Protein AF-A0A937BUR5-F1 (afdb_monomer)

Mean predicted aligned error: 10.17 Å

Foldseek 3Di:
DPPAWDADPVRHTDGGDDDWDWDWFWFDDPQKIKIKTKTFDVQKDWAKKWKFWPNHTFDIFGWDQDPVDNRITMGIGIGGDDPPDQKIKIKMKIWIAGNVPRDIDMDMWIWMFGQDPPGRGTDTDTDDD

Structure (mmCIF, N/CA/C/O backbone):
data_AF-A0A937BUR5-F1
#
_entry.id   AF-A0A937BUR5-F1
#
loop_
_atom_site.group_PDB
_atom_site.id
_atom_site.type_symbol
_atom_site.label_atom_id
_atom_site.label_alt_id
_atom_site.label_comp_id
_atom_site.label_asym_id
_atom_site.label_entity_id
_atom_site.label_seq_id
_atom_site.pdbx_PDB_ins_code
_atom_site.Cartn_x
_atom_site.Cartn_y
_atom_site.Cartn_z
_atom_site.occupancy
_atom_site.B_iso_or_equiv
_atom_site.auth_seq_id
_atom_site.auth_comp_id
_atom_site.auth_asym_id
_atom_site.auth_atom_id
_atom_site.pdbx_PDB_model_num
ATOM 1 N N . MET A 1 1 ? 0.441 25.444 -0.312 1.00 31.41 1 MET A N 1
ATOM 2 C CA . MET A 1 1 ? 0.750 25.483 -1.757 1.00 31.41 1 MET A CA 1
ATOM 3 C C . MET A 1 1 ? 1.513 24.208 -2.094 1.00 31.41 1 MET A C 1
ATOM 5 O O . MET A 1 1 ? 2.612 24.033 -1.587 1.00 31.41 1 MET A O 1
ATOM 9 N N . PHE A 1 2 ? 0.909 23.258 -2.813 1.00 37.41 2 PHE A N 1
ATOM 10 C CA . PHE A 1 2 ? 1.593 22.010 -3.178 1.00 37.41 2 PHE A CA 1
ATOM 11 C C . PHE A 1 2 ? 2.426 22.259 -4.435 1.00 37.41 2 PHE A C 1
ATOM 13 O O . PHE A 1 2 ? 1.922 22.140 -5.548 1.00 37.41 2 PHE A O 1
ATOM 20 N N . ILE A 1 3 ? 3.683 22.659 -4.254 1.00 38.59 3 ILE A N 1
ATOM 21 C CA . ILE A 1 3 ? 4.630 22.813 -5.360 1.00 38.59 3 ILE A CA 1
ATOM 22 C C . ILE A 1 3 ? 4.790 21.437 -6.033 1.00 38.59 3 ILE A C 1
ATOM 24 O O . ILE A 1 3 ? 5.040 20.440 -5.355 1.00 38.59 3 ILE A O 1
ATOM 28 N N . GLY A 1 4 ? 4.581 21.378 -7.352 1.00 57.75 4 GLY A N 1
ATOM 29 C CA . GLY A 1 4 ? 4.866 20.193 -8.166 1.00 57.75 4 GLY A CA 1
ATOM 30 C C . GLY A 1 4 ? 3.719 19.208 -8.410 1.00 57.75 4 GLY A C 1
ATOM 31 O O . GLY A 1 4 ? 4.020 18.096 -8.817 1.00 57.75 4 GLY A O 1
ATOM 32 N N . LYS A 1 5 ? 2.441 19.559 -8.194 1.00 57.41 5 LYS A N 1
ATOM 33 C CA . LYS A 1 5 ? 1.273 18.729 -8.576 1.00 57.41 5 LYS A CA 1
ATOM 34 C C . LYS A 1 5 ? 0.434 19.416 -9.664 1.00 57.41 5 LYS A C 1
ATOM 36 O O . LYS A 1 5 ? 0.228 20.623 -9.578 1.00 57.41 5 LYS A O 1
ATOM 41 N N . GLN A 1 6 ? -0.085 18.661 -10.632 1.00 63.16 6 GLN A N 1
ATOM 42 C CA . GLN A 1 6 ? -1.098 19.109 -11.598 1.00 63.16 6 GLN A CA 1
ATOM 43 C C . GLN A 1 6 ? -2.349 18.241 -11.475 1.00 63.16 6 GLN A C 1
ATOM 45 O O . GLN A 1 6 ? -2.246 17.018 -11.381 1.00 63.16 6 GLN A O 1
ATOM 50 N N . PHE A 1 7 ? -3.515 18.879 -11.488 1.00 65.50 7 PHE A N 1
ATOM 51 C CA . PHE A 1 7 ? -4.826 18.241 -11.413 1.00 65.50 7 PHE A CA 1
ATOM 52 C C . PHE A 1 7 ? -5.633 18.600 -12.663 1.00 65.50 7 PHE A C 1
ATOM 54 O O . PHE A 1 7 ? -5.408 19.667 -13.239 1.00 65.50 7 PHE A O 1
ATOM 61 N N . ASP A 1 8 ? -6.538 17.724 -13.088 1.00 64.19 8 ASP A N 1
ATOM 62 C CA . ASP A 1 8 ? -7.503 18.029 -14.142 1.00 64.19 8 ASP A CA 1
ATOM 63 C C . ASP A 1 8 ? -8.659 18.900 -13.621 1.00 64.19 8 ASP A C 1
ATOM 65 O O . ASP A 1 8 ? -8.739 19.241 -12.436 1.00 64.19 8 ASP A O 1
ATOM 69 N N . SER A 1 9 ? -9.576 19.263 -14.520 1.00 55.28 9 SER A N 1
ATOM 70 C CA . SER A 1 9 ? -10.753 20.081 -14.205 1.00 55.28 9 SER A CA 1
ATOM 71 C C . SER A 1 9 ? -11.754 19.407 -13.258 1.00 55.28 9 SER A C 1
ATOM 73 O O . SER A 1 9 ? -12.620 20.092 -12.717 1.00 55.28 9 SER A O 1
ATOM 75 N N . THR A 1 10 ? -11.642 18.096 -13.033 1.00 58.72 10 THR A N 1
ATOM 76 C CA . THR A 1 10 ? -12.473 17.322 -12.098 1.00 58.72 10 THR A CA 1
ATOM 77 C C . THR A 1 10 ? -11.801 17.129 -10.735 1.00 58.72 10 THR A C 1
ATOM 79 O O . THR A 1 10 ? -12.396 16.569 -9.815 1.00 58.72 10 THR A O 1
ATOM 82 N N . GLY A 1 11 ? -10.573 17.633 -10.576 1.00 51.81 11 GLY A N 1
ATOM 83 C CA . GLY A 1 11 ? -9.780 17.501 -9.359 1.00 51.81 11 GLY A CA 1
ATOM 84 C C . GLY A 1 11 ? -8.984 16.197 -9.276 1.00 51.81 11 GLY A C 1
ATOM 85 O O . GLY A 1 11 ? -8.427 15.899 -8.217 1.00 51.81 11 GLY A O 1
ATOM 86 N N . ILE A 1 12 ? -8.893 15.425 -10.365 1.00 50.72 12 ILE A N 1
ATOM 87 C CA . ILE A 1 12 ? -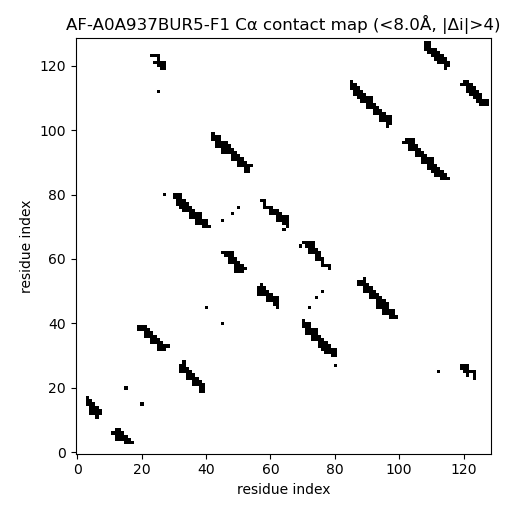8.076 14.210 -10.431 1.00 50.72 12 ILE A CA 1
ATOM 88 C C . ILE A 1 12 ? -6.617 14.606 -10.651 1.00 50.72 12 ILE A C 1
ATOM 90 O O . ILE A 1 12 ? -6.287 15.433 -11.497 1.00 50.72 12 ILE A O 1
ATOM 94 N N . LEU A 1 13 ? -5.712 14.019 -9.870 1.00 51.91 13 LEU A N 1
ATOM 95 C CA . LEU A 1 13 ? -4.278 14.267 -9.987 1.00 51.91 13 LEU A CA 1
ATOM 96 C C . LEU A 1 13 ? -3.748 13.679 -11.305 1.00 51.91 13 LEU A C 1
ATOM 98 O O . LEU A 1 13 ? -3.722 12.464 -11.467 1.00 51.91 13 LEU A O 1
ATOM 102 N N . MET A 1 14 ? -3.267 14.536 -12.206 1.00 47.47 14 MET A N 1
ATOM 103 C CA . MET A 1 14 ? -2.687 14.129 -13.491 1.00 47.47 14 MET A CA 1
ATOM 104 C C . MET A 1 14 ? -1.170 13.942 -13.433 1.00 47.47 14 MET A C 1
ATOM 106 O O . MET A 1 14 ? -0.622 13.103 -14.143 1.00 47.47 14 MET A O 1
ATOM 110 N N . TYR A 1 15 ? -0.466 14.741 -12.625 1.00 44.75 15 TYR A N 1
ATOM 111 C CA . TYR A 1 15 ? 0.998 14.766 -12.645 1.00 44.75 15 TYR A CA 1
ATOM 112 C C . TYR A 1 15 ? 1.586 15.205 -11.302 1.00 44.75 15 TYR A C 1
ATOM 114 O O . TYR A 1 15 ? 1.049 16.102 -10.649 1.00 44.75 15 TYR A O 1
ATOM 122 N N . LYS A 1 16 ? 2.723 14.624 -10.896 1.00 46.16 16 LYS A N 1
ATOM 123 C CA . LYS A 1 16 ? 3.529 15.132 -9.778 1.00 46.16 16 LYS A CA 1
ATOM 124 C C . LYS A 1 16 ? 5.030 15.012 -10.071 1.00 46.16 16 LYS A C 1
ATOM 126 O O . LYS A 1 16 ? 5.500 13.918 -10.364 1.00 46.16 16 LYS A O 1
ATO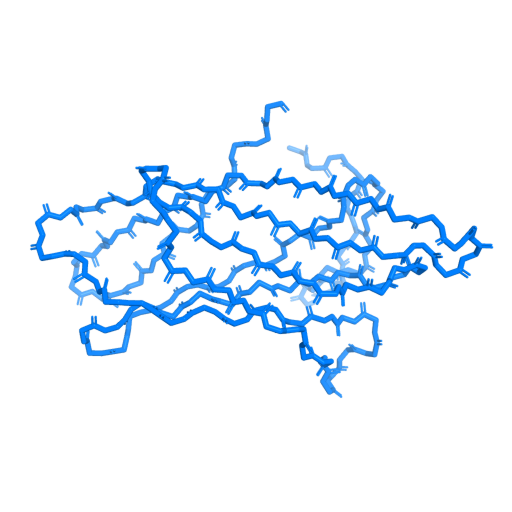M 131 N N . TYR A 1 17 ? 5.779 16.106 -9.919 1.00 39.84 17 TYR A N 1
ATOM 132 C CA . TYR A 1 17 ? 7.245 16.079 -9.838 1.00 39.84 17 TYR A CA 1
ATOM 133 C C . TYR A 1 17 ? 7.674 15.664 -8.416 1.00 39.84 17 TYR A C 1
ATOM 135 O O . TYR A 1 17 ? 7.209 16.245 -7.433 1.00 39.84 17 TYR A O 1
ATOM 143 N N . GLY A 1 18 ? 8.555 14.664 -8.295 1.00 45.12 18 GLY A N 1
ATOM 144 C CA . GLY A 1 18 ? 9.084 14.165 -7.014 1.00 45.12 18 GLY A CA 1
ATOM 145 C C . GLY A 1 18 ? 8.543 12.793 -6.588 1.00 45.12 18 GLY A C 1
ATOM 146 O O . GLY A 1 18 ? 7.973 12.064 -7.397 1.00 45.12 18 GLY A O 1
ATOM 147 N N . GLU A 1 19 ? 8.758 12.430 -5.316 1.00 46.94 19 GLU A N 1
ATOM 148 C CA . GLU A 1 19 ? 8.442 11.104 -4.759 1.00 46.94 19 GLU A CA 1
ATOM 149 C C . GLU A 1 19 ? 7.013 10.630 -5.094 1.00 46.94 19 GLU A C 1
ATOM 151 O O . GLU A 1 19 ? 6.074 11.448 -5.052 1.00 46.94 19 GLU A O 1
ATOM 156 N N . PRO A 1 20 ? 6.844 9.326 -5.414 1.00 51.41 20 PRO A N 1
ATOM 157 C CA . PRO A 1 20 ? 5.602 8.754 -5.933 1.00 51.41 20 PRO A CA 1
ATOM 158 C C . PRO A 1 20 ? 4.401 9.188 -5.090 1.00 51.41 20 PRO A C 1
ATOM 160 O O . PRO A 1 20 ? 4.365 9.012 -3.873 1.00 51.41 20 PRO A O 1
ATOM 163 N N . SER A 1 21 ? 3.426 9.836 -5.732 1.00 53.44 21 SER A N 1
ATOM 164 C CA . SER A 1 21 ? 2.246 10.349 -5.040 1.00 53.44 21 SER A CA 1
ATOM 165 C C . SER A 1 21 ? 1.347 9.191 -4.621 1.00 53.44 21 SER A C 1
ATOM 167 O O . SER A 1 21 ? 0.675 8.595 -5.452 1.00 53.44 21 SER A O 1
ATOM 169 N N . LEU A 1 22 ? 1.329 8.911 -3.321 1.00 64.12 22 LEU A N 1
ATOM 170 C CA . LEU A 1 22 ? 0.447 7.946 -2.677 1.00 64.12 22 LEU A CA 1
ATOM 171 C C . LEU A 1 22 ? -0.935 8.581 -2.486 1.00 64.12 22 LEU A C 1
ATOM 173 O O . LEU A 1 22 ? -1.147 9.288 -1.491 1.00 64.12 22 LEU A O 1
ATOM 177 N N . TYR A 1 23 ? -1.883 8.355 -3.400 1.00 71.94 23 TYR A N 1
ATOM 178 C CA . TYR A 1 23 ? -3.281 8.522 -2.994 1.00 71.94 23 TYR A CA 1
ATOM 179 C C . TYR A 1 23 ? -3.628 7.364 -2.063 1.00 71.94 23 TYR A C 1
ATOM 181 O O . TYR A 1 23 ? -3.246 6.219 -2.296 1.00 71.94 23 TYR A O 1
ATOM 189 N N . ARG A 1 24 ? -4.287 7.667 -0.950 1.00 77.06 24 ARG A N 1
ATOM 190 C CA . ARG A 1 24 ? -4.652 6.674 0.055 1.00 77.06 24 ARG A CA 1
ATOM 191 C C . ARG A 1 24 ? -6.098 6.885 0.425 1.00 77.06 24 ARG A C 1
ATOM 193 O O . ARG A 1 24 ? -6.526 8.019 0.620 1.00 77.06 24 ARG A O 1
ATOM 200 N N . ASN A 1 25 ? -6.814 5.786 0.559 1.00 80.00 25 ASN A N 1
ATOM 201 C CA . ASN A 1 25 ? -8.172 5.774 1.057 1.00 80.00 25 ASN A CA 1
ATOM 202 C C . ASN A 1 25 ? -8.261 4.704 2.143 1.00 80.00 25 ASN A C 1
ATOM 204 O O . ASN A 1 25 ? -7.761 3.595 1.953 1.00 80.00 25 ASN A O 1
ATOM 208 N N . ALA A 1 26 ? -8.860 5.048 3.277 1.00 83.38 26 ALA A N 1
ATOM 209 C CA . ALA A 1 26 ? -9.124 4.106 4.341 1.00 83.38 26 ALA A CA 1
ATOM 210 C C . ALA A 1 26 ? -10.574 4.215 4.805 1.00 83.38 26 ALA A C 1
ATOM 212 O O . ALA A 1 26 ? -11.114 5.310 4.961 1.00 83.38 26 ALA A O 1
ATOM 213 N N . TYR A 1 27 ? -1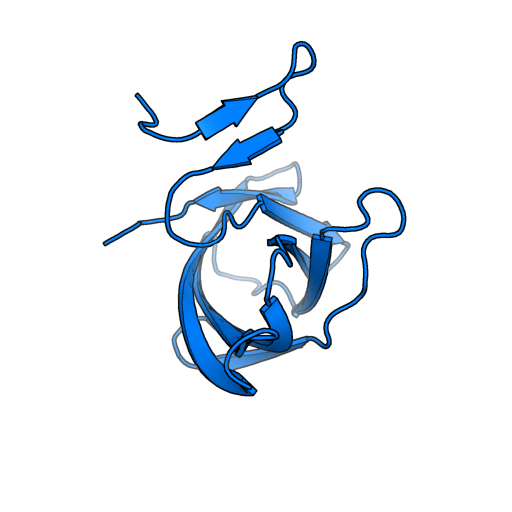1.188 3.066 5.049 1.00 80.62 27 TYR A N 1
ATOM 214 C CA . TYR A 1 27 ? -12.541 2.963 5.576 1.00 80.62 27 TYR A CA 1
ATOM 215 C C . TYR A 1 27 ? -12.646 1.777 6.530 1.00 80.62 27 TYR A C 1
ATOM 217 O O . TYR A 1 27 ? -11.794 0.886 6.535 1.00 80.62 27 TYR A O 1
ATOM 225 N N . VAL A 1 28 ? -13.679 1.792 7.365 1.00 82.50 28 VAL A N 1
ATOM 226 C CA . VAL A 1 28 ? -14.004 0.692 8.273 1.00 82.50 28 VAL A CA 1
ATOM 227 C C . VAL A 1 28 ? -15.133 -0.134 7.663 1.00 82.50 28 VAL A C 1
ATOM 229 O O . VAL A 1 28 ? -16.147 0.424 7.251 1.00 82.50 28 VAL A O 1
ATOM 232 N N . ASP A 1 29 ? -14.944 -1.448 7.621 1.00 82.25 29 ASP A N 1
ATOM 233 C CA . ASP A 1 29 ? -15.935 -2.446 7.226 1.00 82.25 29 ASP A CA 1
ATOM 234 C C . ASP A 1 29 ? -16.077 -3.478 8.357 1.00 82.25 29 ASP A C 1
ATOM 236 O O . ASP A 1 29 ? -15.202 -4.322 8.579 1.00 82.25 29 ASP A O 1
ATOM 240 N N . GLY A 1 30 ? -17.137 -3.331 9.158 1.00 83.50 30 GLY A N 1
ATOM 241 C CA . GLY A 1 30 ? -17.312 -4.062 10.416 1.00 83.50 30 GLY A CA 1
ATOM 242 C C . GLY A 1 30 ? -16.156 -3.825 11.397 1.00 83.50 30 GLY A C 1
ATOM 243 O O . GLY A 1 30 ? -15.823 -2.686 11.728 1.00 83.50 30 GLY A O 1
ATOM 244 N N . ASP A 1 31 ? -15.518 -4.914 11.832 1.00 85.50 31 ASP A N 1
ATOM 245 C CA . ASP A 1 31 ? -14.330 -4.891 12.699 1.00 85.50 31 ASP A CA 1
ATOM 246 C C . ASP A 1 31 ? -13.015 -4.743 11.918 1.00 85.50 31 ASP A C 1
ATOM 248 O O . ASP A 1 31 ? -11.933 -4.831 12.502 1.00 85.50 31 ASP A O 1
ATOM 252 N N . SER A 1 32 ? -13.073 -4.548 10.600 1.00 85.56 32 SER A N 1
ATOM 253 C CA . SER A 1 32 ? -11.892 -4.461 9.743 1.00 85.56 32 SER A CA 1
ATOM 254 C C . SER A 1 32 ? -11.655 -3.034 9.269 1.00 85.56 32 SER A C 1
ATOM 256 O O . SER A 1 32 ? -12.562 -2.323 8.850 1.00 85.56 32 SER A O 1
ATOM 258 N N . VAL A 1 33 ? -10.400 -2.610 9.297 1.00 86.69 33 VAL A N 1
ATOM 259 C CA . VAL A 1 33 ? -9.923 -1.416 8.612 1.00 86.69 33 VAL A CA 1
ATOM 260 C C . VAL A 1 33 ? -9.388 -1.840 7.260 1.00 86.69 33 VAL A C 1
ATOM 262 O O . VAL A 1 33 ? -8.491 -2.682 7.170 1.00 86.69 33 VAL A O 1
ATOM 265 N N . ILE A 1 34 ? -9.927 -1.223 6.219 1.00 88.31 34 ILE A N 1
ATOM 266 C CA . ILE A 1 34 ? -9.461 -1.384 4.855 1.00 88.31 34 ILE A CA 1
ATOM 267 C C . ILE A 1 34 ? -8.654 -0.155 4.475 1.00 88.31 34 ILE A C 1
ATOM 269 O O . ILE A 1 34 ? -9.167 0.959 4.511 1.00 88.31 34 ILE A O 1
ATOM 273 N N . LEU A 1 35 ? -7.402 -0.357 4.080 1.00 87.94 35 LEU A N 1
ATOM 274 C CA . LEU A 1 35 ? -6.505 0.678 3.583 1.00 87.94 35 LEU A CA 1
ATOM 275 C C . LEU A 1 35 ? -6.100 0.345 2.146 1.00 87.94 35 LEU A C 1
ATOM 277 O O . LEU A 1 35 ? -5.423 -0.648 1.885 1.00 87.94 35 LEU A O 1
ATOM 281 N N . LYS A 1 36 ? -6.500 1.213 1.220 1.00 88.19 36 LYS A N 1
ATOM 282 C CA . LYS A 1 36 ? -6.092 1.195 -0.184 1.00 88.19 36 LYS A CA 1
ATOM 283 C C . LYS A 1 36 ? -5.037 2.263 -0.409 1.00 88.19 36 LYS A C 1
ATOM 285 O O . LYS A 1 36 ? -5.242 3.426 -0.058 1.00 88.19 36 LYS A O 1
ATOM 290 N N . VAL A 1 37 ? -3.928 1.877 -1.022 1.00 87.44 37 VAL A N 1
ATOM 291 C CA . VAL A 1 37 ? -2.861 2.789 -1.427 1.00 87.44 37 VAL A CA 1
ATOM 292 C C . VAL A 1 37 ? -2.676 2.680 -2.929 1.00 87.44 37 VAL A C 1
ATOM 294 O O . VAL A 1 37 ? -2.468 1.584 -3.433 1.00 87.44 37 VAL A O 1
ATOM 297 N N . TYR A 1 38 ? -2.730 3.808 -3.621 1.00 85.88 38 TYR A N 1
ATOM 298 C CA . TYR A 1 38 ? -2.549 3.909 -5.062 1.00 85.88 38 TYR A CA 1
ATOM 299 C C . TYR A 1 38 ? -1.145 4.435 -5.342 1.00 85.88 38 TYR A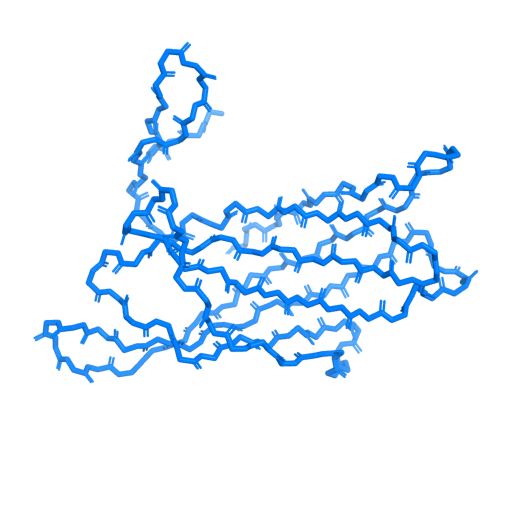 C 1
ATOM 301 O O . TYR A 1 38 ? -0.709 5.429 -4.752 1.00 85.88 38 TYR A O 1
ATOM 309 N N . LEU A 1 39 ? -0.439 3.740 -6.223 1.00 85.56 39 LEU A N 1
ATOM 310 C CA . LEU A 1 39 ? 0.970 3.917 -6.532 1.00 85.56 39 LEU A CA 1
ATOM 311 C C . LEU A 1 39 ? 1.126 4.158 -8.024 1.00 85.56 39 LEU A C 1
ATOM 313 O O . LEU A 1 39 ? 0.706 3.340 -8.834 1.00 85.56 39 LEU A O 1
ATOM 317 N N . PHE A 1 40 ? 1.770 5.258 -8.389 1.00 84.69 40 PHE A N 1
ATOM 318 C CA . PHE A 1 40 ? 2.026 5.563 -9.790 1.00 84.69 40 PHE A CA 1
ATOM 319 C C . PHE A 1 40 ? 3.214 4.751 -10.321 1.00 84.69 40 PHE A C 1
ATOM 321 O O . PHE A 1 40 ? 4.318 4.835 -9.779 1.00 84.69 40 PHE A O 1
ATOM 328 N N . THR A 1 41 ? 3.010 4.002 -11.400 1.00 83.31 41 THR A N 1
ATOM 329 C CA . THR A 1 41 ? 3.941 2.975 -11.900 1.00 83.31 41 THR A CA 1
ATOM 330 C C . THR A 1 41 ? 4.909 3.466 -12.972 1.00 83.31 41 THR A C 1
ATOM 332 O O . THR A 1 41 ? 5.642 2.663 -13.544 1.00 83.31 41 THR A O 1
ATOM 335 N N . LEU A 1 42 ? 4.974 4.770 -13.267 1.00 82.00 42 LEU A N 1
ATOM 336 C CA . LEU A 1 42 ? 5.876 5.275 -14.310 1.00 82.00 42 LEU A CA 1
ATOM 337 C C . LEU A 1 42 ? 7.334 4.855 -14.034 1.00 82.00 42 LEU A C 1
ATOM 339 O O . LEU A 1 42 ? 7.957 5.318 -13.070 1.00 82.00 42 LEU A O 1
ATOM 343 N N . ASN A 1 43 ? 7.845 3.967 -14.894 1.00 82.75 43 ASN A N 1
ATOM 344 C CA . ASN A 1 43 ? 9.142 3.283 -14.811 1.00 82.75 43 ASN A CA 1
ATOM 345 C C . ASN A 1 43 ? 9.383 2.482 -13.520 1.00 82.75 43 ASN A C 1
ATOM 347 O O . ASN A 1 43 ? 10.530 2.181 -13.194 1.00 82.75 43 ASN A O 1
ATOM 351 N N . LYS A 1 44 ? 8.329 2.121 -12.783 1.00 87.00 44 LYS A N 1
ATOM 352 C CA . LYS A 1 44 ? 8.410 1.361 -11.533 1.00 87.00 44 LYS A CA 1
ATOM 353 C C . LYS A 1 44 ? 7.472 0.163 -11.574 1.00 87.00 44 LYS A C 1
ATOM 355 O O . LYS A 1 44 ? 6.286 0.315 -11.845 1.00 87.00 44 LYS A O 1
ATOM 360 N N . LYS A 1 45 ? 7.998 -1.007 -11.231 1.00 89.88 45 LYS A N 1
ATOM 361 C CA . LYS A 1 45 ? 7.214 -2.202 -10.918 1.00 89.88 45 LYS A CA 1
ATOM 362 C C . LYS A 1 45 ? 7.213 -2.398 -9.416 1.00 89.88 45 LYS A C 1
ATOM 364 O O . LYS A 1 45 ? 8.265 -2.727 -8.863 1.00 89.88 45 LYS A O 1
ATOM 369 N N . TYR A 1 46 ? 6.087 -2.195 -8.747 1.00 90.62 46 TYR A N 1
ATOM 370 C CA . TYR A 1 46 ? 6.036 -2.457 -7.318 1.00 90.62 46 TYR A CA 1
ATOM 371 C C . TYR A 1 46 ? 5.915 -3.964 -7.095 1.00 90.62 46 TYR A C 1
ATOM 373 O O . TYR A 1 46 ? 5.158 -4.663 -7.766 1.00 90.62 46 TYR A O 1
ATOM 381 N N . THR A 1 47 ? 6.703 -4.494 -6.168 1.00 90.19 47 THR A N 1
ATOM 382 C CA . THR A 1 47 ? 6.754 -5.941 -5.908 1.00 90.19 47 THR A CA 1
ATOM 383 C C . THR A 1 47 ? 6.111 -6.294 -4.580 1.00 90.19 47 THR A C 1
ATOM 385 O O . THR A 1 47 ? 5.585 -7.394 -4.421 1.00 90.19 47 THR A O 1
ATOM 388 N N . LYS A 1 48 ? 6.141 -5.367 -3.617 1.00 91.50 48 LYS A N 1
ATOM 389 C CA . LYS A 1 48 ? 5.705 -5.627 -2.250 1.00 91.50 48 LYS A CA 1
ATOM 390 C C . LYS A 1 48 ? 5.369 -4.341 -1.517 1.00 91.50 48 LYS A C 1
ATOM 392 O O . LYS A 1 48 ? 6.073 -3.341 -1.647 1.00 91.50 48 LYS A O 1
ATOM 397 N N . ALA A 1 49 ? 4.329 -4.395 -0.689 1.00 92.81 49 ALA A N 1
ATOM 398 C CA . ALA A 1 49 ? 4.060 -3.356 0.292 1.00 92.81 49 ALA A CA 1
ATOM 399 C C . ALA A 1 49 ? 3.827 -3.950 1.677 1.00 92.81 49 ALA A C 1
ATOM 401 O O . ALA A 1 49 ? 3.224 -5.013 1.826 1.00 92.81 49 ALA A O 1
ATOM 402 N N . LEU A 1 50 ? 4.310 -3.251 2.699 1.00 93.50 50 LEU A N 1
ATOM 403 C CA . LEU A 1 50 ? 4.279 -3.682 4.091 1.00 93.50 50 LEU A CA 1
ATOM 404 C C . LEU A 1 50 ? 3.682 -2.582 4.957 1.00 93.50 50 LEU A C 1
ATOM 406 O O . LEU A 1 50 ? 4.225 -1.483 5.004 1.00 93.50 50 LEU A O 1
ATOM 410 N N . LEU A 1 51 ? 2.617 -2.898 5.689 1.00 91.56 51 LEU A N 1
ATOM 411 C CA . LEU A 1 51 ? 2.015 -2.005 6.671 1.00 91.56 51 LEU A CA 1
ATOM 412 C C . LEU A 1 51 ? 2.515 -2.369 8.068 1.00 91.56 51 LEU A C 1
ATOM 414 O O . LEU A 1 51 ? 2.295 -3.485 8.549 1.00 91.56 51 LEU A O 1
ATOM 418 N N . ARG A 1 52 ? 3.153 -1.410 8.739 1.00 91.12 52 ARG A N 1
ATOM 419 C CA . ARG A 1 52 ? 3.541 -1.514 10.146 1.00 91.12 52 ARG A CA 1
ATOM 420 C C . ARG A 1 52 ? 2.837 -0.446 10.966 1.00 91.12 52 ARG A C 1
ATOM 422 O O . ARG A 1 52 ? 2.918 0.723 10.620 1.00 91.12 52 ARG A O 1
ATOM 429 N N . ILE A 1 53 ? 2.203 -0.829 12.065 1.00 86.69 53 ILE A N 1
ATOM 430 C CA . ILE A 1 53 ? 1.580 0.090 13.032 1.00 86.69 53 ILE A CA 1
ATOM 431 C C . ILE A 1 53 ? 2.242 -0.187 14.378 1.00 86.69 53 ILE A C 1
ATOM 433 O O . ILE A 1 53 ? 2.424 -1.354 14.734 1.00 86.69 53 ILE A O 1
ATOM 437 N N . ASN A 1 54 ? 2.675 0.858 15.089 1.00 81.06 54 ASN A N 1
ATOM 438 C CA . ASN A 1 54 ? 3.421 0.722 16.350 1.00 81.06 54 ASN A CA 1
ATOM 439 C C . ASN A 1 54 ? 4.594 -0.287 16.246 1.00 81.06 54 ASN A C 1
ATOM 441 O O . ASN A 1 54 ? 4.780 -1.146 17.103 1.00 81.06 54 ASN A O 1
ATOM 445 N N . ASN A 1 55 ? 5.351 -0.233 15.139 1.00 79.94 55 ASN A N 1
ATOM 446 C CA . ASN A 1 55 ? 6.446 -1.152 14.771 1.00 79.94 55 ASN A CA 1
ATOM 447 C C . ASN A 1 55 ? 6.093 -2.644 14.597 1.00 79.94 55 ASN A C 1
ATOM 449 O O . ASN A 1 55 ? 6.970 -3.430 14.237 1.00 79.94 55 ASN A O 1
ATOM 453 N N . LYS A 1 56 ? 4.833 -3.052 14.754 1.00 86.94 56 LYS A N 1
ATOM 454 C CA . LYS A 1 56 ? 4.384 -4.421 14.470 1.00 86.94 56 LYS A CA 1
ATOM 455 C C . LYS A 1 56 ? 3.928 -4.535 13.017 1.00 86.94 56 LYS A C 1
ATOM 457 O O . LYS A 1 56 ? 3.334 -3.601 12.488 1.00 86.94 56 LYS A O 1
ATOM 462 N N . LEU A 1 57 ? 4.202 -5.661 12.357 1.00 89.31 57 LEU A N 1
ATOM 463 C CA . LEU A 1 57 ? 3.685 -5.937 11.013 1.00 89.31 57 LEU A CA 1
ATOM 464 C C . LEU A 1 57 ? 2.187 -6.263 11.097 1.00 89.31 57 LEU A C 1
ATOM 466 O O . LEU A 1 57 ? 1.805 -7.205 11.787 1.00 89.31 57 LEU A O 1
ATOM 470 N N . TYR A 1 58 ? 1.363 -5.483 10.398 1.00 87.12 58 TYR A N 1
ATOM 471 C CA . TYR A 1 58 ? -0.093 -5.663 10.335 1.00 87.12 58 TYR A CA 1
ATOM 472 C C . TYR A 1 58 ? -0.549 -6.302 9.027 1.00 87.12 58 TYR A C 1
ATOM 474 O O . TYR A 1 58 ? -1.595 -6.940 8.993 1.00 87.12 58 TYR A O 1
ATOM 482 N N . GLY A 1 59 ? 0.233 -6.165 7.957 1.00 86.38 59 GLY A N 1
ATOM 483 C CA . GLY A 1 59 ? -0.083 -6.817 6.697 1.00 86.38 59 GLY A CA 1
ATOM 484 C C . GLY A 1 59 ? 1.003 -6.649 5.649 1.00 86.38 59 GLY A C 1
ATOM 485 O O . GLY A 1 59 ? 1.792 -5.700 5.679 1.00 86.38 59 GLY A O 1
ATOM 486 N N . SER A 1 60 ? 1.007 -7.581 4.705 1.00 90.19 60 SER A N 1
ATOM 487 C CA . SER A 1 60 ? 1.711 -7.469 3.434 1.00 90.19 60 SER A CA 1
ATOM 488 C C . SER A 1 60 ? 0.689 -7.487 2.309 1.00 90.19 60 SER A C 1
ATOM 490 O O . SER A 1 60 ? -0.218 -8.317 2.329 1.00 90.19 60 SER A O 1
ATOM 492 N N . ALA A 1 61 ? 0.854 -6.604 1.335 1.00 87.38 61 ALA A N 1
ATOM 493 C CA . ALA A 1 61 ? -0.001 -6.540 0.164 1.00 87.38 61 ALA A CA 1
ATOM 494 C C . ALA A 1 61 ? 0.811 -6.855 -1.091 1.00 87.38 61 ALA A C 1
ATOM 496 O O . ALA A 1 61 ? 1.922 -6.340 -1.267 1.00 87.38 61 ALA A O 1
ATOM 497 N N . ASN A 1 62 ? 0.220 -7.672 -1.962 1.00 85.94 62 ASN A N 1
ATOM 498 C CA . ASN A 1 62 ? 0.638 -7.762 -3.355 1.00 85.94 62 ASN A CA 1
ATOM 499 C C . ASN A 1 62 ? 0.083 -6.558 -4.119 1.00 85.94 62 ASN A C 1
ATOM 501 O O . ASN A 1 62 ? -0.940 -5.985 -3.733 1.00 85.94 62 ASN A O 1
ATOM 505 N N . MET A 1 63 ? 0.774 -6.181 -5.189 1.00 88.50 63 MET A N 1
ATOM 506 C CA . MET A 1 63 ? 0.356 -5.081 -6.049 1.00 88.50 63 MET A CA 1
ATOM 507 C C . MET A 1 63 ? -0.680 -5.576 -7.044 1.00 88.50 63 MET A C 1
ATOM 509 O O . MET A 1 63 ? -0.502 -6.624 -7.664 1.00 88.50 63 MET A O 1
ATOM 513 N N . ILE A 1 64 ? -1.765 -4.824 -7.181 1.00 88.81 64 ILE A N 1
ATOM 514 C CA . ILE A 1 64 ? -2.842 -5.099 -8.129 1.00 88.81 64 ILE A CA 1
ATOM 515 C C . ILE A 1 64 ? -2.869 -3.947 -9.122 1.00 88.81 64 ILE A C 1
ATOM 517 O O . ILE A 1 64 ? -2.970 -2.798 -8.706 1.00 88.81 64 ILE A O 1
ATOM 521 N N . SER A 1 65 ? -2.790 -4.218 -10.421 1.00 85.31 65 SER A N 1
ATOM 522 C CA . SER A 1 65 ? -2.932 -3.160 -11.424 1.00 85.31 65 SER A CA 1
ATOM 523 C C . SER A 1 65 ? -4.324 -2.531 -11.343 1.00 85.31 65 SER A C 1
ATOM 525 O O . SER A 1 65 ? -5.331 -3.237 -11.266 1.00 85.31 65 SER A O 1
ATOM 527 N N . ASP A 1 66 ? -4.383 -1.202 -11.361 1.00 78.44 66 ASP A N 1
ATOM 528 C CA . ASP A 1 66 ? -5.644 -0.486 -11.495 1.00 78.44 66 ASP A CA 1
ATOM 529 C C . ASP A 1 66 ? -6.161 -0.666 -12.931 1.00 78.44 66 ASP A C 1
ATOM 531 O O . ASP A 1 66 ? -5.436 -0.474 -13.908 1.00 78.44 66 ASP A O 1
ATOM 535 N N . THR A 1 67 ? -7.420 -1.080 -13.065 1.00 73.75 67 THR A N 1
ATOM 536 C CA . THR A 1 67 ? -8.049 -1.323 -14.373 1.00 73.75 67 THR A CA 1
ATOM 537 C C . THR A 1 67 ? -8.544 -0.038 -15.033 1.00 73.75 67 THR A C 1
ATOM 539 O O . THR A 1 67 ? -8.765 -0.024 -16.242 1.00 73.75 67 THR A O 1
ATOM 542 N N . LEU A 1 68 ? -8.700 1.040 -14.262 1.00 72.81 68 LEU A N 1
ATOM 543 C CA . LEU A 1 68 ? -9.134 2.350 -14.742 1.00 72.81 68 LEU A CA 1
ATOM 544 C C . LEU A 1 68 ? -7.944 3.217 -15.159 1.00 72.81 68 LEU A C 1
ATOM 546 O O . LEU A 1 68 ? -8.039 3.972 -16.125 1.00 72.81 68 LEU A O 1
ATOM 550 N N . PHE A 1 69 ? -6.815 3.086 -14.459 1.00 69.88 69 PHE A N 1
ATOM 551 C CA . PHE A 1 69 ? -5.606 3.870 -14.705 1.00 69.88 69 PHE A CA 1
ATOM 552 C C . PHE A 1 69 ? -4.403 2.952 -14.952 1.00 69.88 69 PHE A C 1
ATOM 554 O O . PHE A 1 69 ? -3.796 2.435 -14.019 1.00 69.88 69 PHE A O 1
ATOM 561 N N . SER A 1 70 ? -4.006 2.797 -16.219 1.00 74.19 70 SER A N 1
ATOM 562 C CA . SER A 1 70 ? -2.929 1.882 -16.650 1.00 74.19 70 SER A CA 1
ATOM 563 C C . SER A 1 70 ? -1.552 2.153 -16.027 1.00 74.19 70 SER A C 1
ATOM 565 O O . SER A 1 70 ? -0.675 1.292 -16.042 1.00 74.19 70 SER A O 1
ATOM 567 N N . ASN A 1 71 ? -1.352 3.345 -15.472 1.00 81.25 71 ASN A N 1
ATOM 568 C CA . ASN A 1 71 ? -0.137 3.788 -14.795 1.00 81.25 71 ASN A CA 1
ATOM 569 C C . ASN A 1 71 ? -0.255 3.735 -13.263 1.00 81.25 71 ASN A C 1
ATOM 571 O O . ASN A 1 71 ? 0.478 4.443 -12.569 1.00 81.25 71 ASN A O 1
ATOM 575 N N . THR A 1 72 ? -1.183 2.934 -12.734 1.00 84.38 72 THR A N 1
ATOM 576 C CA . THR A 1 72 ? -1.431 2.823 -11.296 1.00 84.38 72 THR A CA 1
ATOM 577 C C . THR A 1 72 ? -1.462 1.366 -10.835 1.00 84.38 72 THR A C 1
ATOM 579 O O . THR A 1 72 ? -2.072 0.498 -11.453 1.00 84.38 72 THR A O 1
ATOM 582 N N . GLU A 1 73 ? -0.804 1.105 -9.711 1.00 89.38 73 GLU A N 1
ATOM 583 C CA . GLU A 1 73 ? -0.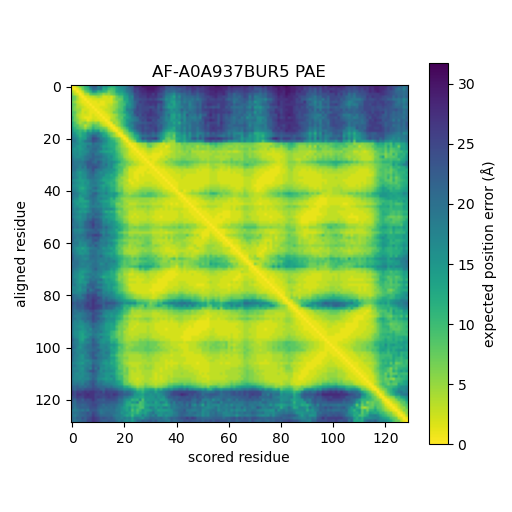893 -0.131 -8.939 1.00 89.38 73 GLU A CA 1
ATOM 584 C C . GLU A 1 73 ? -1.500 0.167 -7.568 1.00 89.38 73 GLU A C 1
ATOM 586 O O . GLU A 1 73 ? -1.341 1.250 -7.005 1.00 89.38 73 GLU A O 1
ATOM 591 N N . ILE A 1 74 ? -2.214 -0.806 -7.023 1.00 89.06 74 ILE A N 1
ATOM 592 C CA . ILE A 1 74 ? -2.956 -0.699 -5.778 1.00 89.06 74 ILE A CA 1
ATOM 593 C C . ILE A 1 74 ? -2.379 -1.704 -4.788 1.00 89.06 74 ILE A C 1
ATOM 595 O O . ILE A 1 74 ? -2.309 -2.901 -5.065 1.00 89.06 74 ILE A O 1
ATOM 599 N N . ALA A 1 75 ? -2.023 -1.217 -3.603 1.00 90.81 75 ALA A N 1
ATOM 600 C CA . ALA A 1 75 ? -1.764 -2.042 -2.434 1.00 90.81 75 ALA A CA 1
ATOM 601 C C . ALA A 1 75 ? -3.005 -2.043 -1.535 1.00 90.81 75 ALA A C 1
ATOM 603 O O . ALA A 1 75 ? -3.487 -0.983 -1.120 1.00 90.81 75 ALA A O 1
ATOM 604 N N . TYR A 1 76 ? -3.515 -3.233 -1.227 1.00 90.19 76 TYR A N 1
ATOM 605 C CA . TYR A 1 76 ? -4.686 -3.425 -0.377 1.00 90.19 76 TYR A CA 1
ATOM 606 C C . TYR A 1 76 ? -4.291 -4.059 0.958 1.00 90.19 76 TYR A C 1
ATOM 608 O O . TYR A 1 76 ? -3.751 -5.164 0.988 1.00 90.19 76 TYR A O 1
ATOM 616 N N . PHE A 1 77 ? -4.599 -3.383 2.064 1.00 91.06 77 PHE A N 1
ATOM 617 C CA . PHE A 1 77 ? -4.404 -3.897 3.416 1.00 91.06 77 PHE A CA 1
ATOM 618 C C . PHE A 1 77 ? -5.748 -4.009 4.131 1.00 91.06 77 PHE A C 1
ATOM 620 O O . PHE A 1 77 ? -6.487 -3.030 4.209 1.00 91.06 77 PHE A O 1
ATOM 627 N N . ALA A 1 78 ? -6.029 -5.180 4.699 1.00 89.62 78 ALA A N 1
ATOM 628 C CA . ALA A 1 78 ? -7.155 -5.408 5.597 1.00 89.62 78 ALA A CA 1
ATOM 629 C C . ALA A 1 78 ? -6.621 -5.895 6.945 1.00 89.62 78 ALA A C 1
ATOM 631 O O . ALA A 1 78 ? -5.857 -6.859 6.999 1.00 89.62 78 ALA A O 1
ATOM 632 N N . PHE A 1 79 ? -6.993 -5.224 8.031 1.00 87.88 79 PHE A N 1
ATOM 633 C CA . PHE A 1 79 ? -6.579 -5.604 9.382 1.00 87.88 79 PHE A CA 1
ATOM 634 C C . PHE A 1 79 ? -7.659 -5.248 10.402 1.00 87.88 79 PHE A C 1
ATOM 636 O O . PHE A 1 79 ? -8.449 -4.338 10.176 1.00 87.88 79 PHE A O 1
ATOM 643 N N . LYS A 1 80 ? -7.706 -5.952 11.537 1.00 85.94 80 LYS A N 1
ATOM 644 C CA . LYS A 1 80 ? -8.712 -5.676 12.572 1.00 85.94 80 LYS A CA 1
ATOM 645 C C . LYS A 1 80 ? -8.525 -4.287 13.182 1.00 85.94 80 LYS A C 1
ATOM 647 O O . LYS A 1 80 ? -7.407 -3.916 13.546 1.00 85.94 80 LYS A O 1
ATOM 652 N N . LYS A 1 81 ? -9.626 -3.551 13.339 1.00 81.50 81 LYS A N 1
ATOM 653 C CA . LYS A 1 81 ? -9.680 -2.293 14.080 1.00 81.50 81 LYS A CA 1
ATOM 654 C C . LYS A 1 81 ? -9.350 -2.573 15.555 1.00 81.50 81 LYS A C 1
ATOM 656 O O . LYS A 1 81 ? -9.997 -3.417 16.170 1.00 81.50 81 LYS A O 1
ATOM 661 N N . PRO A 1 82 ? -8.366 -1.886 16.150 1.00 76.00 82 PRO A N 1
ATOM 662 C CA . PRO A 1 82 ? -8.123 -1.982 17.582 1.00 76.00 82 PRO A CA 1
ATOM 663 C C . PRO A 1 82 ? -9.250 -1.295 18.365 1.00 76.00 82 PRO A C 1
ATOM 665 O O . PRO A 1 82 ? -9.621 -0.158 18.082 1.00 76.00 82 PRO A O 1
ATOM 668 N N . ASN A 1 83 ? -9.784 -1.992 19.370 1.00 69.12 83 ASN A N 1
ATOM 669 C CA . ASN A 1 83 ? -10.991 -1.587 20.102 1.00 69.12 83 ASN A CA 1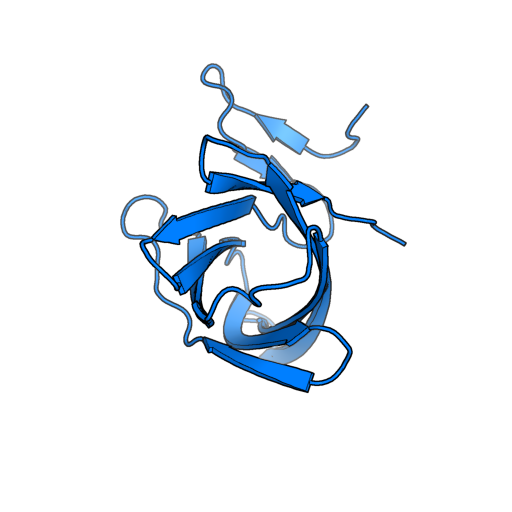
ATOM 670 C C . ASN A 1 83 ? -10.822 -0.341 20.993 1.00 69.12 83 ASN A C 1
ATOM 672 O O . ASN A 1 83 ? -11.816 0.174 21.493 1.00 69.12 83 ASN A O 1
ATOM 676 N N . GLN A 1 84 ? -9.591 0.128 21.222 1.00 67.50 84 GLN A N 1
ATOM 677 C CA . GLN A 1 84 ? -9.281 1.151 22.233 1.00 67.50 84 GLN A CA 1
ATOM 678 C C . GLN A 1 84 ? -8.528 2.373 21.693 1.00 67.50 84 GLN A C 1
ATOM 680 O O . GLN A 1 84 ? -8.328 3.333 22.432 1.00 67.50 84 GLN A O 1
ATOM 685 N N . GLU A 1 85 ? -8.110 2.370 20.425 1.00 69.38 85 GLU A N 1
ATOM 686 C CA . GLU A 1 85 ? -7.297 3.456 19.871 1.00 69.38 85 GLU A CA 1
ATOM 687 C C . GLU A 1 85 ? -8.126 4.339 18.930 1.00 69.38 85 GLU A C 1
ATOM 689 O O . GLU A 1 85 ? -8.615 3.892 17.894 1.00 69.38 85 GLU A O 1
ATOM 694 N N . GLU A 1 86 ? -8.255 5.628 19.263 1.00 74.12 86 GLU A N 1
ATOM 695 C CA . GLU A 1 86 ? -8.876 6.635 18.385 1.00 74.12 86 GLU A CA 1
ATOM 696 C C . GLU A 1 86 ? -7.998 6.988 17.176 1.00 74.12 86 GLU A C 1
ATOM 698 O O . GLU A 1 86 ? -8.464 7.576 16.193 1.00 74.12 86 GLU A O 1
ATOM 703 N N . LYS A 1 87 ? -6.704 6.663 17.255 1.00 78.06 87 LYS A N 1
ATOM 704 C CA . LYS A 1 87 ? -5.702 6.969 16.238 1.00 78.06 87 LYS A CA 1
ATOM 705 C C . LYS A 1 87 ? -4.708 5.827 16.116 1.00 78.06 87 LYS A C 1
ATOM 707 O O . LYS A 1 87 ? -4.233 5.344 17.132 1.00 78.06 87 LYS A O 1
ATOM 712 N N . LEU A 1 88 ? -4.345 5.475 14.886 1.00 79.25 88 LEU A N 1
ATOM 713 C CA . LEU A 1 88 ? -3.258 4.543 14.599 1.00 79.25 88 LEU A CA 1
ATOM 714 C C . LEU A 1 88 ? -2.160 5.247 13.830 1.00 79.25 88 LEU A C 1
ATOM 716 O O . LEU A 1 88 ? -2.410 5.816 12.766 1.00 79.25 88 LEU A O 1
ATOM 720 N N . GLU A 1 89 ? -0.944 5.151 14.348 1.00 83.62 89 GLU A N 1
ATOM 721 C CA . GLU A 1 89 ? 0.258 5.659 13.703 1.00 83.62 89 GLU A CA 1
ATOM 722 C C . GLU A 1 89 ? 1.126 4.505 13.211 1.00 83.62 89 GLU A C 1
ATOM 724 O O . GLU A 1 89 ? 1.421 3.534 13.914 1.00 83.62 89 GLU A O 1
ATOM 729 N N . GLY A 1 90 ? 1.547 4.609 11.960 1.00 85.44 90 GLY A N 1
ATOM 730 C CA . GLY A 1 90 ? 2.291 3.562 11.300 1.00 85.44 90 GLY A CA 1
ATOM 731 C C . GLY A 1 90 ? 3.168 4.064 10.172 1.00 85.44 90 GLY A C 1
ATOM 732 O O . GLY A 1 90 ? 3.315 5.261 9.914 1.00 85.44 90 GLY A O 1
ATOM 733 N N . LYS A 1 91 ? 3.753 3.097 9.478 1.00 88.88 91 LYS A N 1
ATOM 734 C CA . LYS A 1 91 ? 4.533 3.277 8.266 1.00 88.88 91 LYS A CA 1
ATOM 735 C C . LYS A 1 91 ? 4.112 2.241 7.242 1.00 88.88 91 LYS A C 1
ATOM 737 O O . LYS A 1 91 ? 3.889 1.079 7.581 1.00 88.88 91 LYS A O 1
ATOM 742 N N . ILE A 1 92 ? 4.054 2.665 5.991 1.00 89.19 92 ILE A N 1
ATOM 743 C CA . ILE A 1 92 ? 3.891 1.777 4.851 1.00 89.19 92 ILE A CA 1
ATOM 744 C C . ILE A 1 92 ? 5.193 1.808 4.076 1.00 89.19 92 ILE A C 1
ATOM 746 O O . ILE A 1 92 ? 5.653 2.883 3.700 1.00 89.19 92 ILE A O 1
ATOM 750 N N . SER A 1 93 ? 5.786 0.643 3.864 1.00 91.12 93 SER A N 1
ATOM 751 C CA . SER A 1 93 ? 7.002 0.483 3.072 1.00 91.12 93 SER A CA 1
ATOM 752 C C . SER A 1 93 ? 6.659 -0.153 1.737 1.00 91.12 93 SER A C 1
ATOM 754 O O . SER A 1 93 ? 5.859 -1.085 1.703 1.00 91.12 93 SER A O 1
ATOM 756 N N . PHE A 1 94 ? 7.289 0.319 0.668 1.00 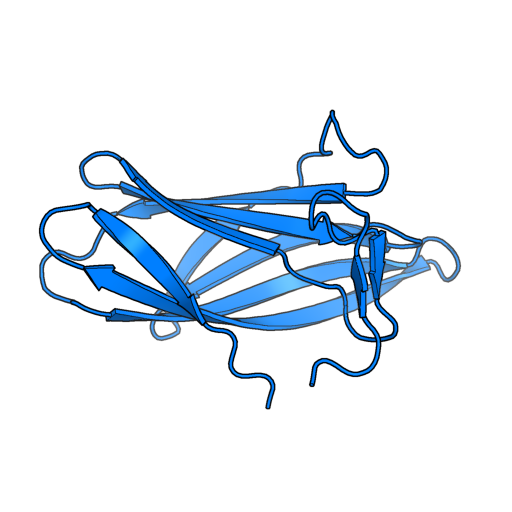91.12 94 PHE A N 1
ATOM 757 C CA . PHE A 1 94 ? 7.118 -0.193 -0.686 1.00 91.12 94 PHE A CA 1
ATOM 758 C C . PHE A 1 94 ? 8.471 -0.589 -1.250 1.00 91.12 94 PHE A C 1
ATOM 760 O O . PHE A 1 94 ? 9.420 0.186 -1.150 1.00 91.12 94 PHE A O 1
ATOM 767 N N . GLU A 1 95 ? 8.533 -1.765 -1.860 1.00 92.62 95 GLU A N 1
ATOM 768 C CA . GLU A 1 95 ? 9.664 -2.227 -2.661 1.00 92.62 95 GLU A CA 1
ATOM 769 C C . GLU A 1 95 ? 9.267 -2.156 -4.138 1.00 92.62 95 GLU A C 1
ATOM 771 O O . GLU A 1 95 ? 8.143 -2.517 -4.510 1.00 92.62 95 GLU A O 1
ATOM 776 N N . TYR A 1 96 ? 10.174 -1.661 -4.977 1.00 91.62 96 TYR A N 1
ATOM 777 C CA . TYR A 1 96 ? 9.957 -1.561 -6.413 1.00 91.62 96 TYR A CA 1
ATOM 778 C C . TYR A 1 96 ? 11.237 -1.813 -7.205 1.00 91.62 96 TYR A C 1
ATOM 780 O O . TYR A 1 96 ? 12.348 -1.607 -6.715 1.00 91.62 96 TYR A O 1
ATOM 788 N N . GLN A 1 97 ? 11.055 -2.231 -8.453 1.00 92.81 97 GLN A N 1
ATOM 789 C CA . GLN A 1 97 ? 12.109 -2.334 -9.451 1.00 92.81 97 GLN A CA 1
ATOM 790 C C . GLN A 1 97 ? 11.960 -1.203 -10.473 1.00 92.81 97 GLN A C 1
ATOM 792 O O . GLN A 1 97 ? 10.857 -0.947 -10.962 1.00 92.81 97 GLN A O 1
ATOM 797 N N . ASN A 1 98 ? 13.055 -0.525 -10.808 1.00 87.31 98 ASN A N 1
ATOM 798 C CA . ASN A 1 98 ? 13.086 0.429 -11.910 1.00 87.31 98 ASN A CA 1
ATOM 799 C C . ASN A 1 98 ? 13.139 -0.330 -13.246 1.00 87.31 98 ASN A C 1
ATOM 801 O O . ASN A 1 98 ? 14.050 -1.124 -13.464 1.00 87.31 98 ASN A O 1
ATOM 805 N N . TYR A 1 99 ? 12.187 -0.087 -14.149 1.00 85.50 99 TYR A N 1
ATOM 806 C CA . TYR A 1 99 ? 12.139 -0.784 -15.443 1.00 85.50 99 TYR A CA 1
ATOM 807 C C . TYR A 1 99 ? 13.325 -0.455 -16.359 1.00 85.50 99 TYR A C 1
ATOM 809 O O . TYR A 1 99 ? 13.741 -1.308 -17.136 1.00 85.50 99 TYR A O 1
ATOM 817 N N . CYS A 1 100 ? 13.867 0.762 -16.279 1.00 81.31 100 CYS A N 1
ATOM 818 C CA . CYS A 1 100 ? 14.944 1.210 -17.158 1.00 81.31 100 CYS A CA 1
ATOM 819 C C . CYS A 1 100 ? 16.319 0.731 -16.682 1.00 81.31 100 CYS A C 1
ATOM 821 O O . CYS A 1 100 ? 17.163 0.397 -17.507 1.00 81.31 100 CYS A O 1
ATOM 823 N N . THR A 1 101 ? 16.555 0.723 -15.365 1.00 90.31 101 THR A N 1
ATOM 824 C CA . THR A 1 101 ? 17.865 0.364 -14.787 1.00 90.31 101 THR A CA 1
ATOM 825 C C . THR A 1 101 ? 17.913 -1.062 -14.241 1.00 90.31 101 THR A C 1
ATOM 827 O O . THR A 1 101 ? 18.992 -1.603 -14.029 1.00 90.31 101 THR A O 1
ATOM 830 N N . GLY A 1 102 ? 16.758 -1.685 -13.998 1.00 89.50 102 GLY A N 1
ATOM 831 C CA . GLY A 1 102 ? 16.647 -2.988 -13.340 1.00 89.50 102 GLY A CA 1
ATOM 832 C C . GLY A 1 102 ? 16.908 -2.953 -11.831 1.00 89.50 102 GLY A C 1
ATOM 833 O O . GLY A 1 102 ? 16.760 -3.986 -11.175 1.00 89.50 102 GLY A O 1
ATOM 834 N N . GLU A 1 103 ? 17.268 -1.794 -11.273 1.00 91.38 103 GLU A N 1
ATOM 835 C CA . GLU A 1 103 ? 17.629 -1.628 -9.866 1.00 91.38 103 GLU A CA 1
ATOM 836 C C . GLU A 1 103 ? 16.422 -1.787 -8.943 1.00 91.38 103 GLU A C 1
ATOM 838 O O . GLU A 1 103 ? 15.315 -1.325 -9.239 1.00 91.38 103 GLU A O 1
ATOM 843 N N . TYR A 1 104 ? 16.663 -2.401 -7.786 1.00 91.44 104 TYR A N 1
ATOM 844 C CA . TYR A 1 104 ? 15.686 -2.509 -6.712 1.00 91.44 104 TYR A CA 1
ATOM 845 C C . TYR A 1 104 ? 15.853 -1.356 -5.732 1.00 91.44 104 TYR A C 1
ATOM 847 O O . TYR A 1 104 ? 16.960 -0.969 -5.365 1.00 91.44 104 TYR A O 1
ATOM 855 N N . SER A 1 105 ? 14.734 -0.802 -5.294 1.00 90.38 105 SER A N 1
ATOM 856 C CA . SER A 1 105 ? 14.693 0.302 -4.347 1.00 90.38 105 SER A C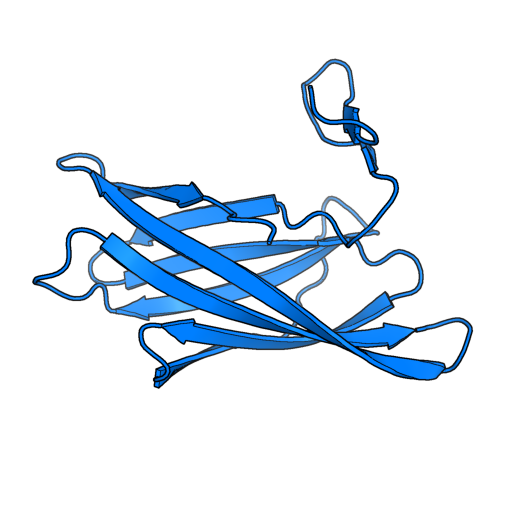A 1
ATOM 857 C C . SER A 1 105 ? 13.491 0.166 -3.429 1.00 90.38 105 SER A C 1
ATOM 859 O O . SER A 1 105 ? 12.519 -0.527 -3.733 1.00 90.38 105 SER A O 1
ATOM 861 N N . ALA A 1 106 ? 13.554 0.845 -2.289 1.00 89.81 106 ALA A N 1
ATOM 862 C CA . ALA A 1 106 ? 12.453 0.898 -1.348 1.00 89.81 106 ALA A CA 1
ATOM 863 C C . ALA A 1 106 ? 12.266 2.314 -0.814 1.00 89.81 106 ALA A C 1
ATOM 865 O O . ALA A 1 106 ? 13.224 3.070 -0.669 1.00 89.81 106 ALA A O 1
ATOM 866 N N . PHE A 1 107 ? 11.027 2.662 -0.490 1.00 86.06 107 PHE A N 1
ATOM 867 C CA . PHE A 1 107 ? 10.714 3.871 0.268 1.00 86.06 107 PHE A CA 1
ATOM 868 C C . PHE A 1 107 ? 9.660 3.560 1.320 1.00 86.06 107 PHE A C 1
ATOM 870 O O . PHE A 1 107 ? 9.059 2.484 1.334 1.00 86.06 107 PHE A O 1
ATOM 877 N N . SER A 1 108 ? 9.455 4.486 2.248 1.00 85.94 108 SER A N 1
ATOM 878 C CA . SER A 1 108 ? 8.404 4.368 3.253 1.00 85.94 108 SER A CA 1
ATOM 879 C C . SER A 1 108 ? 7.716 5.704 3.467 1.00 85.94 108 SER A C 1
ATOM 881 O O . SER A 1 108 ? 8.380 6.732 3.486 1.00 85.94 108 SER A O 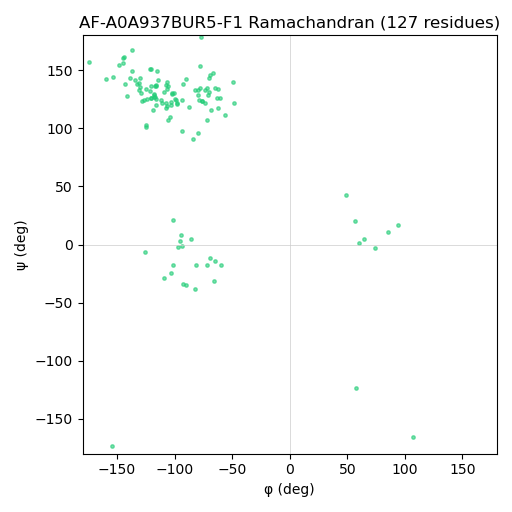1
ATOM 883 N N . ASP A 1 109 ? 6.406 5.674 3.687 1.00 82.62 109 ASP A N 1
ATOM 884 C CA . ASP A 1 109 ? 5.630 6.844 4.098 1.00 82.62 109 ASP A CA 1
ATOM 885 C C . ASP A 1 109 ? 4.944 6.568 5.438 1.00 82.62 109 ASP A C 1
ATOM 887 O O . ASP A 1 109 ? 4.627 5.429 5.789 1.00 82.62 109 ASP A O 1
ATOM 891 N N . SER A 1 110 ? 4.730 7.630 6.202 1.00 81.69 110 SER A N 1
ATOM 892 C CA . SER A 1 110 ? 3.926 7.595 7.417 1.00 81.69 110 SER A CA 1
ATOM 893 C C . SER A 1 110 ? 2.454 7.372 7.079 1.00 81.69 110 SER A C 1
ATOM 895 O O . SER A 1 110 ? 1.946 7.847 6.061 1.00 81.69 110 SER A O 1
ATOM 897 N N . VAL A 1 111 ? 1.749 6.651 7.943 1.00 81.94 111 VAL A N 1
ATOM 898 C CA . VAL A 1 111 ? 0.293 6.541 7.892 1.00 81.94 111 VAL A CA 1
ATOM 899 C C . VAL A 1 111 ? -0.268 6.902 9.257 1.00 81.94 111 VAL A C 1
ATOM 901 O O . VAL A 1 111 ? 0.124 6.328 10.267 1.00 81.94 111 VAL A O 1
ATOM 904 N N . LEU A 1 112 ? -1.166 7.881 9.282 1.00 82.12 112 LEU A N 1
ATOM 905 C CA . LEU A 1 112 ? -1.970 8.212 10.449 1.00 82.12 112 LEU A CA 1
ATOM 906 C C . LEU A 1 112 ? -3.428 7.955 10.089 1.00 82.12 112 LEU A C 1
ATOM 908 O O . LEU A 1 112 ? -3.934 8.570 9.156 1.00 82.12 112 LEU A O 1
ATOM 912 N N . LEU A 1 113 ? -4.079 7.063 10.824 1.00 79.38 113 LEU A N 1
ATOM 913 C CA . LEU A 1 113 ? -5.498 6.751 10.701 1.00 79.38 113 LEU A CA 1
ATOM 914 C C . LEU A 1 113 ? -6.207 7.342 11.913 1.00 79.38 113 LEU A C 1
ATOM 916 O O . LEU A 1 113 ? -5.905 6.947 13.033 1.00 79.38 113 LEU A O 1
ATOM 920 N N . LYS A 1 114 ? -7.132 8.283 11.716 1.00 77.75 114 LYS A N 1
ATOM 921 C CA . LYS A 1 114 ? -7.967 8.820 12.802 1.00 77.75 114 LYS A CA 1
ATOM 922 C C . LYS A 1 114 ? -9.394 8.306 12.659 1.00 77.75 114 LYS A C 1
ATOM 924 O O . LYS A 1 114 ? -10.020 8.573 11.636 1.00 77.75 114 LYS A O 1
ATOM 929 N N . PHE A 1 115 ? -9.905 7.623 13.679 1.00 74.75 115 PHE A N 1
ATOM 930 C CA . PHE A 1 115 ? -11.285 7.148 13.715 1.00 74.75 115 PHE A CA 1
ATOM 931 C C . PHE A 1 115 ? -12.193 8.239 14.284 1.00 74.75 115 PHE A C 1
ATOM 933 O O . PHE A 1 115 ? -12.031 8.657 15.427 1.00 74.75 115 PHE A O 1
ATOM 940 N N . THR A 1 116 ? -13.154 8.705 13.487 1.00 68.06 116 THR A N 1
ATOM 941 C CA . THR A 1 116 ? -14.170 9.674 13.930 1.00 68.06 116 THR A CA 1
ATOM 942 C C . THR A 1 116 ? -15.507 8.965 14.178 1.00 68.06 116 THR A C 1
ATOM 944 O O . THR A 1 116 ? -16.056 8.377 13.242 1.00 68.06 116 THR A O 1
ATOM 947 N N . PRO A 1 117 ? -16.062 8.998 15.403 1.00 60.31 117 PRO A N 1
ATOM 948 C CA . PRO A 1 117 ? -17.452 8.606 15.641 1.00 60.31 117 PRO A CA 1
ATOM 949 C C . PRO A 1 117 ? -18.409 9.604 14.960 1.00 60.31 117 PRO A C 1
ATOM 951 O O . PRO A 1 117 ? -18.071 10.788 14.906 1.00 60.31 117 PRO A O 1
ATOM 954 N N . PRO A 1 118 ? -19.601 9.209 14.469 1.00 54.91 118 PRO A N 1
ATOM 955 C CA . PRO A 1 118 ? -20.171 7.860 14.353 1.00 54.91 118 PRO A CA 1
ATOM 956 C C . PRO A 1 118 ? -19.946 7.204 12.969 1.00 54.91 118 PRO A C 1
ATOM 958 O O . PRO A 1 118 ? -20.438 6.110 12.724 1.00 54.91 118 PRO A O 1
ATOM 961 N N . SER A 1 119 ? -19.232 7.863 12.049 1.00 50.22 119 SER A N 1
ATOM 962 C CA . SER A 1 119 ? -19.253 7.556 10.609 1.00 50.22 119 SER A CA 1
ATOM 963 C C . SER A 1 119 ? -18.172 6.592 10.105 1.00 50.22 119 SER A C 1
ATOM 965 O O . SER A 1 119 ? -18.147 6.294 8.916 1.00 50.22 119 SER A O 1
ATOM 967 N N . GLY A 1 120 ? -17.260 6.104 10.954 1.00 47.66 120 GLY A N 1
ATOM 968 C CA . GLY A 1 120 ? -16.262 5.095 10.552 1.00 47.66 120 GLY A CA 1
ATOM 969 C C . GLY A 1 120 ? -15.245 5.566 9.497 1.00 47.66 120 GLY A C 1
ATOM 970 O O . GLY A 1 120 ? -14.418 4.775 9.045 1.00 47.66 120 GLY A O 1
ATOM 971 N N . LEU A 1 121 ? -15.276 6.845 9.112 1.00 47.72 121 LEU A N 1
ATOM 972 C CA . LEU A 1 121 ? -14.346 7.427 8.151 1.00 47.72 121 LEU A CA 1
ATOM 973 C C . LEU A 1 121 ? -12.974 7.615 8.794 1.00 47.72 121 LEU A C 1
ATOM 975 O O . LEU A 1 121 ? -12.859 8.142 9.907 1.00 47.72 121 LEU A O 1
ATOM 979 N N . VAL A 1 122 ? -11.941 7.190 8.066 1.00 55.41 122 VAL A N 1
ATOM 980 C CA . VAL A 1 122 ? -10.552 7.245 8.503 1.00 55.41 122 VAL A CA 1
ATOM 981 C C . VAL A 1 122 ? -9.838 8.365 7.758 1.00 55.41 122 VAL A C 1
ATOM 983 O O . VAL A 1 122 ? -9.533 8.248 6.572 1.00 55.41 122 VAL A O 1
ATOM 986 N N . ASN A 1 123 ? -9.549 9.464 8.455 1.00 52.72 123 ASN A N 1
ATOM 987 C CA . ASN A 1 123 ? -8.751 10.541 7.872 1.00 52.72 123 ASN A CA 1
ATOM 988 C C . ASN A 1 123 ? -7.274 10.143 7.849 1.00 52.72 123 ASN A C 1
ATOM 990 O O . ASN A 1 123 ? -6.698 9.825 8.892 1.00 52.72 123 ASN A O 1
ATOM 994 N N . LEU A 1 124 ? -6.690 10.180 6.650 1.00 52.88 124 LEU A N 1
ATOM 995 C CA . LEU A 1 124 ? -5.302 9.843 6.369 1.00 52.88 124 LEU A CA 1
ATOM 996 C C . LEU A 1 124 ? -4.448 11.105 6.288 1.00 52.88 124 LEU A C 1
ATOM 998 O O . LEU A 1 124 ? -4.679 11.962 5.436 1.00 52.88 124 LEU A O 1
ATOM 1002 N N . TYR A 1 125 ? -3.418 11.187 7.126 1.00 52.47 125 TYR A N 1
ATOM 1003 C CA . TYR A 1 125 ? -2.416 12.249 7.040 1.00 52.47 125 TYR A CA 1
ATOM 1004 C C . TYR A 1 125 ? -1.047 11.661 6.702 1.00 52.47 125 TYR A C 1
ATOM 1006 O O . TYR A 1 125 ? -0.640 10.647 7.269 1.00 52.47 125 TYR A O 1
ATOM 1014 N N . SER A 1 126 ? -0.332 12.328 5.796 1.00 47.09 126 SER A N 1
ATOM 1015 C CA . SER A 1 126 ? 1.103 12.138 5.590 1.00 47.09 126 SER A CA 1
ATOM 1016 C C . SER A 1 126 ? 1.842 13.258 6.302 1.00 47.09 126 SER A C 1
ATOM 1018 O O . SER A 1 126 ? 1.573 14.436 6.055 1.00 47.09 126 SER A O 1
ATOM 1020 N N . LYS A 1 127 ? 2.777 12.897 7.181 1.00 38.41 127 LYS A N 1
ATOM 1021 C CA . LYS A 1 127 ? 3.882 13.783 7.537 1.00 38.41 127 LYS A CA 1
ATOM 1022 C C . LYS A 1 127 ? 5.046 13.413 6.626 1.00 38.41 127 LYS A C 1
ATOM 1024 O O . LYS A 1 127 ? 5.769 12.463 6.912 1.00 38.41 127 LYS A O 1
ATOM 1029 N N . LEU A 1 128 ? 5.210 14.165 5.539 1.00 36.00 128 LEU A N 1
ATOM 1030 C CA . LEU A 1 128 ? 6.497 14.232 4.852 1.00 36.00 128 LEU A CA 1
ATOM 1031 C C . LEU A 1 128 ? 7.488 14.839 5.859 1.00 36.00 128 LEU A C 1
ATOM 1033 O O . LEU A 1 128 ? 7.245 15.943 6.355 1.00 36.00 128 LEU A O 1
ATOM 1037 N N . LYS A 1 129 ? 8.519 14.084 6.239 1.00 30.42 129 LYS A N 1
ATOM 1038 C CA . LYS A 1 129 ? 9.697 14.610 6.937 1.00 30.42 129 LYS A CA 1
ATOM 1039 C C . LYS A 1 129 ? 10.813 14.760 5.925 1.00 30.42 129 LYS A C 1
ATOM 1041 O O . LYS A 1 129 ? 10.968 13.809 5.133 1.00 30.42 129 LYS A O 1
#

pLDDT: mean 75.14, std 16.92, range [30.42, 93.5]

Sequence (129 aa):
MFIGKQFDSTGILMYKYGEPSLYRNAYVDGDSVILKVYLFTLNKKYTKALLRINNKLYGSANMISDTLFSNTEIAYFAFKKPNQEEKLEGKISFEYQNYCTGEYSAFSDSVLLKFTPPSGLVNLYSKLK

Nearest PDB structures (foldseek):
  8q5u-assembly1_B  TM=4.150E-01  e=2.375E-01  Homo sapiens
  6mol-assembly1_B  TM=3.576E-01  e=3.958E-01  Homo sapiens
  7qdo-assembly1_A  TM=4.040E-01  e=1.419E+00  Homo sapiens
  7q62-assembly1_A  TM=4.277E-01  e=3.943E+00  Homo sapiens
  5g64-assembly1_B  TM=4.021E-01  e=5.933E+00  Homo sapiens

Secondary structure (DSSP, 8-state):
--TTEEE-TTS-EEEESSS---EEEEEEETTEEEEEEEEE-TTEEEEEEEEEETTEEEEEE-EEE-SS-TTEEEEEEEEEPPTT-SEEEEEEEEEEEETTT--EEEEEEEEEEEEPTTT-BEEEE----

Radius of gyration: 15.25 Å; Cα contacts (8 Å, |Δi|>4): 273; chains: 1; bounding box: 38×33×39 Å

Solvent-accessible surface area (backbone atoms only — not comparable to full-atom values): 7410 Å² total; per-residue (Å²): 133,77,83,52,64,44,59,49,100,86,68,49,79,73,46,64,70,70,80,76,65,69,52,69,50,42,42,54,59,86,65,30,33,39,39,42,35,38,38,60,31,82,62,38,48,66,68,40,35,38,38,26,45,81,87,39,82,63,43,73,20,63,63,38,76,39,90,89,43,90,55,30,32,32,36,58,40,71,39,73,58,65,95,83,59,59,58,47,56,32,37,39,36,39,36,31,31,30,69,87,79,66,47,76,49,72,54,71,45,49,40,33,41,36,62,42,87,92,74,46,48,35,54,76,48,72,70,88,126